Protein AF-A0A937Q9S9-F1 (afdb_monomer)

Foldseek 3Di:
DDDVVLVVVLVCCPCHRNVQQAFHSLLVSLLVVLCVVFCDPDPVDHGDPVSVVLNVVLLVVLQVVCVVQPGRGNCSQQVANSVDPVRVCCQVPPPPGCPVVSVVSSVVSVVVSVVSVVVVVVVVD

Mean predicted aligned error: 2.86 Å

Secondary structure (DSSP, 8-state):
---HHHHHHHGGGTTTTTSSS-B-HHHHHHHHHHHHHHS-SSTT----THHHHHHHHHHHHHHHHHGGGTSSBHHHHH---TT-HHHHHHHHH-TTSTHHHHHHHHHHHHHHHHHHHHHHHHHT-

Structure (mmCIF, N/CA/C/O backbone):
data_AF-A0A937Q9S9-F1
#
_entry.id   AF-A0A937Q9S9-F1
#
loop_
_atom_site.group_PDB
_atom_site.id
_atom_site.type_symbol
_atom_site.label_atom_id
_atom_site.label_alt_id
_atom_site.label_comp_id
_atom_site.label_asym_id
_atom_site.label_entity_id
_atom_site.label_seq_id
_atom_site.pdbx_PDB_ins_code
_atom_site.Cartn_x
_atom_site.Cartn_y
_atom_site.Cartn_z
_atom_site.occupancy
_atom_site.B_iso_or_equiv
_atom_site.auth_seq_id
_atom_site.auth_comp_id
_atom_site.auth_asym_id
_atom_site.auth_atom_id
_atom_site.pdbx_PDB_model_num
ATOM 1 N N . MET A 1 1 ? 6.746 -20.460 -5.211 1.00 56.06 1 MET A N 1
ATOM 2 C CA . MET A 1 1 ? 7.084 -20.637 -3.782 1.00 56.06 1 MET A CA 1
ATOM 3 C C . MET A 1 1 ? 7.021 -19.271 -3.127 1.00 56.06 1 MET A C 1
ATOM 5 O O . MET A 1 1 ? 7.509 -18.320 -3.723 1.00 56.06 1 MET A O 1
ATOM 9 N N . VAL A 1 2 ? 6.360 -19.157 -1.979 1.00 76.50 2 VAL A N 1
ATOM 10 C CA . VAL A 1 2 ? 6.215 -17.893 -1.244 1.00 76.50 2 VAL A CA 1
ATOM 11 C C . VAL A 1 2 ? 7.497 -17.625 -0.447 1.00 76.50 2 VAL A C 1
ATOM 13 O O . VAL A 1 2 ? 8.007 -18.541 0.190 1.00 76.50 2 VAL A O 1
ATOM 16 N N . ASN A 1 3 ? 8.028 -16.398 -0.483 1.00 88.75 3 ASN A N 1
ATOM 17 C CA . ASN A 1 3 ? 9.143 -15.990 0.378 1.00 88.75 3 ASN A CA 1
ATOM 18 C C . ASN A 1 3 ? 8.589 -15.488 1.724 1.00 88.75 3 ASN A C 1
ATOM 20 O O . ASN A 1 3 ? 8.078 -14.371 1.812 1.00 88.75 3 ASN A O 1
ATOM 24 N N . GLU A 1 4 ? 8.671 -16.322 2.762 1.00 94.50 4 GLU A N 1
ATOM 25 C CA . GLU A 1 4 ? 8.127 -16.011 4.091 1.00 94.50 4 GLU A CA 1
ATOM 26 C C . GLU A 1 4 ? 8.778 -14.791 4.750 1.00 94.50 4 GLU A C 1
ATOM 28 O O . GLU A 1 4 ? 8.099 -14.050 5.459 1.00 94.50 4 GLU A O 1
ATOM 33 N N . GLU A 1 5 ? 10.065 -14.543 4.501 1.00 94.62 5 GLU A N 1
ATOM 34 C CA . GLU A 1 5 ? 10.775 -13.399 5.083 1.00 94.62 5 GLU A CA 1
ATOM 35 C C . GLU A 1 5 ? 10.229 -12.074 4.545 1.00 94.62 5 GLU A C 1
ATOM 37 O O . GLU A 1 5 ? 10.055 -11.117 5.299 1.00 94.62 5 GLU A O 1
ATOM 42 N N . VAL A 1 6 ? 9.843 -12.041 3.265 1.00 92.00 6 VAL A N 1
ATOM 43 C CA . VAL A 1 6 ? 9.161 -10.878 2.680 1.00 92.00 6 VAL A CA 1
ATOM 44 C C . VAL A 1 6 ? 7.785 -10.682 3.317 1.00 92.00 6 VAL A C 1
ATOM 46 O O . VAL A 1 6 ? 7.445 -9.560 3.684 1.00 92.00 6 VAL A O 1
ATOM 49 N N . ILE A 1 7 ? 7.007 -11.753 3.519 1.00 92.88 7 ILE A N 1
ATOM 50 C CA . ILE A 1 7 ? 5.692 -11.651 4.176 1.00 92.88 7 ILE A CA 1
ATOM 51 C C . ILE A 1 7 ? 5.829 -11.090 5.593 1.00 92.88 7 ILE A C 1
ATOM 53 O O . ILE A 1 7 ? 5.116 -10.151 5.952 1.00 92.88 7 ILE A O 1
ATOM 57 N N . LYS A 1 8 ? 6.763 -11.628 6.387 1.00 95.25 8 LYS A N 1
ATOM 58 C CA . LYS A 1 8 ? 7.033 -11.149 7.750 1.00 95.25 8 LYS A CA 1
ATOM 59 C C . LYS A 1 8 ? 7.424 -9.671 7.747 1.00 95.25 8 LYS A C 1
ATOM 61 O O . LYS A 1 8 ? 6.888 -8.905 8.546 1.00 95.25 8 LYS A O 1
ATOM 66 N N . ALA A 1 9 ? 8.294 -9.256 6.823 1.00 95.44 9 ALA A N 1
ATOM 67 C CA . ALA A 1 9 ? 8.745 -7.870 6.712 1.00 95.44 9 ALA A CA 1
ATOM 68 C C . ALA A 1 9 ? 7.607 -6.879 6.401 1.00 95.44 9 ALA A C 1
ATOM 70 O O . ALA A 1 9 ? 7.657 -5.737 6.853 1.00 95.44 9 ALA A O 1
ATOM 71 N N . MET A 1 10 ? 6.573 -7.297 5.663 1.00 95.62 10 MET A N 1
ATOM 72 C CA . MET A 1 10 ? 5.436 -6.431 5.317 1.00 95.62 10 MET A CA 1
ATOM 73 C C . MET A 1 10 ? 4.384 -6.312 6.433 1.00 95.62 10 MET A C 1
ATOM 75 O O . MET A 1 10 ? 3.536 -5.421 6.377 1.00 95.62 10 MET A O 1
ATOM 79 N N . GLY A 1 11 ? 4.411 -7.187 7.446 1.00 95.12 11 GLY A N 1
ATOM 80 C CA . GLY A 1 11 ? 3.309 -7.344 8.404 1.00 95.12 11 GLY A CA 1
ATOM 81 C C . GLY A 1 11 ? 2.928 -6.069 9.166 1.00 95.12 11 GLY A C 1
ATOM 82 O O . GLY A 1 11 ? 1.746 -5.797 9.370 1.00 95.12 11 GLY A O 1
ATOM 83 N N . ALA A 1 12 ? 3.909 -5.241 9.538 1.00 96.19 12 ALA A N 1
ATOM 84 C CA . ALA A 1 12 ? 3.658 -4.015 10.298 1.00 96.19 12 ALA A CA 1
ATOM 85 C C . ALA A 1 12 ? 3.001 -2.893 9.471 1.00 96.19 12 ALA A C 1
ATOM 87 O O . ALA A 1 12 ? 2.495 -1.934 10.046 1.00 96.19 12 ALA A O 1
ATOM 88 N N . PHE A 1 13 ? 2.941 -3.008 8.140 1.00 97.31 13 PHE A N 1
ATOM 89 C CA . PHE A 1 13 ? 2.303 -1.996 7.289 1.00 97.31 13 PHE A CA 1
ATOM 90 C C . PHE A 1 13 ? 0.764 -2.022 7.350 1.00 97.31 13 PHE A C 1
ATOM 92 O O . PHE A 1 13 ? 0.094 -1.123 6.833 1.00 97.31 13 PHE A O 1
ATOM 99 N N . GLY A 1 14 ? 0.179 -3.005 8.042 1.00 94.94 14 GLY A N 1
ATOM 100 C CA . GLY A 1 14 ? -1.232 -2.986 8.429 1.00 94.94 14 GLY A CA 1
ATOM 101 C C . GLY A 1 14 ? -1.601 -1.733 9.241 1.00 94.94 14 GLY A C 1
ATOM 102 O O . GLY A 1 14 ? -0.818 -1.220 10.045 1.00 94.94 14 GLY A O 1
ATOM 103 N N . GLY A 1 15 ? -2.792 -1.178 8.993 1.00 97.12 15 GLY A N 1
ATOM 104 C CA . GLY A 1 15 ? -3.225 0.078 9.625 1.00 97.12 15 GLY A CA 1
ATOM 105 C C . GLY A 1 15 ? -2.387 1.306 9.219 1.00 97.12 15 GLY A C 1
ATOM 106 O O . GLY A 1 15 ? -2.420 2.343 9.890 1.00 97.12 15 GLY A O 1
ATOM 107 N N . GLY A 1 16 ? -1.589 1.198 8.151 1.00 97.50 16 GLY A N 1
ATOM 108 C CA . GLY A 1 16 ? -0.775 2.271 7.587 1.00 97.50 16 GLY A CA 1
ATOM 109 C C . GLY A 1 16 ? 0.719 1.946 7.612 1.00 97.50 16 GLY A C 1
ATOM 110 O O . GLY A 1 16 ? 1.292 1.600 6.595 1.00 97.50 16 GLY A O 1
ATOM 111 N N . ILE A 1 17 ? 1.377 2.056 8.767 1.00 91.00 17 ILE A N 1
ATOM 112 C CA . ILE A 1 17 ? 2.805 1.673 8.925 1.00 91.00 17 ILE A CA 1
ATOM 113 C C . ILE A 1 17 ? 3.108 0.964 10.254 1.00 91.00 17 ILE A C 1
ATOM 115 O O . ILE A 1 17 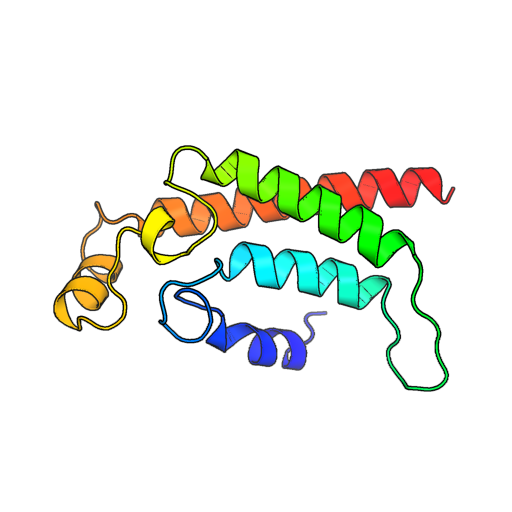? 4.180 0.409 10.434 1.00 91.00 17 ILE A O 1
ATOM 119 N N . ALA A 1 18 ? 2.176 1.000 11.189 1.00 96.44 18 ALA A N 1
ATOM 120 C CA . ALA A 1 18 ? 2.191 0.295 12.469 1.00 96.44 18 ALA A CA 1
ATOM 121 C C . ALA A 1 18 ? 0.973 0.843 13.214 1.00 96.44 18 ALA A C 1
ATOM 123 O O . ALA A 1 18 ? 1.114 1.515 14.236 1.00 96.44 18 ALA A O 1
ATOM 124 N N . SER A 1 19 ? -0.212 0.735 12.597 1.00 97.06 19 SER A N 1
ATOM 125 C CA . SER A 1 19 ? -1.445 1.308 13.163 1.00 97.06 19 SER A CA 1
ATOM 126 C C . SER A 1 19 ? -1.373 2.825 13.420 1.00 97.06 19 SER A C 1
ATOM 128 O O . SER A 1 19 ? -1.935 3.351 14.375 1.00 97.06 19 SER A O 1
ATOM 130 N N . THR A 1 20 ? -0.658 3.570 12.571 1.00 97.88 20 THR A N 1
ATOM 131 C CA . THR A 1 20 ? -0.558 5.040 12.679 1.00 97.88 20 THR A CA 1
ATOM 132 C C . THR A 1 20 ? -1.561 5.777 11.794 1.00 97.88 20 THR A C 1
ATOM 134 O O . THR A 1 20 ? -1.636 7.006 11.846 1.00 97.88 20 THR A O 1
ATOM 137 N N . GLY A 1 21 ? -2.291 5.056 10.938 1.00 98.25 21 GLY A N 1
ATOM 138 C CA . GLY A 1 21 ? -3.248 5.642 10.007 1.00 98.25 21 GLY A CA 1
ATOM 139 C C . GLY A 1 21 ? -2.619 6.450 8.872 1.00 98.25 21 GLY A C 1
ATOM 140 O O . GLY A 1 21 ? -3.314 7.245 8.246 1.00 98.25 21 GLY A O 1
ATOM 141 N N . ARG A 1 22 ? -1.310 6.315 8.634 1.00 98.25 22 ARG A N 1
ATOM 142 C CA . ARG A 1 22 ? -0.583 6.938 7.509 1.00 98.25 22 ARG A CA 1
ATOM 143 C C . ARG A 1 22 ? -0.784 6.129 6.218 1.00 98.25 22 ARG A C 1
ATOM 145 O O . ARG A 1 22 ? -1.755 5.386 6.132 1.00 98.25 22 ARG A O 1
ATOM 152 N N . VAL A 1 23 ? 0.095 6.300 5.230 1.00 98.31 23 VAL A N 1
ATOM 153 C CA . VAL A 1 23 ? 0.073 5.646 3.906 1.00 98.31 23 VAL A CA 1
ATOM 154 C C . VAL A 1 23 ? -0.405 4.196 3.981 1.00 98.31 23 VAL A C 1
ATOM 156 O O . VAL A 1 23 ? 0.087 3.443 4.806 1.00 98.31 23 VAL A O 1
ATOM 159 N N . CYS A 1 24 ? -1.369 3.816 3.142 1.00 98.62 24 CYS A N 1
ATOM 160 C CA . CYS A 1 24 ? -1.956 2.478 3.142 1.00 98.62 24 CYS A CA 1
ATOM 161 C C . CYS A 1 24 ? -0.925 1.373 2.854 1.00 98.62 24 CYS A C 1
ATOM 163 O O . CYS A 1 24 ? -0.144 1.473 1.907 1.00 98.62 24 CYS A O 1
ATOM 165 N N . GLY A 1 25 ? -0.984 0.280 3.624 1.00 98.31 25 GLY A N 1
ATOM 166 C CA . GLY A 1 25 ? -0.092 -0.869 3.460 1.00 98.31 25 GLY A CA 1
ATOM 167 C C . GLY A 1 25 ? -0.186 -1.537 2.085 1.00 98.31 25 GLY A C 1
ATOM 168 O O . GLY A 1 25 ? 0.815 -2.055 1.602 1.00 98.31 25 GLY A O 1
ATOM 169 N N . ALA A 1 26 ? -1.341 -1.455 1.410 1.00 98.25 26 ALA A N 1
ATOM 170 C CA . ALA A 1 26 ? -1.490 -1.934 0.035 1.00 98.25 26 ALA A CA 1
ATOM 171 C C . ALA A 1 26 ? -0.544 -1.192 -0.923 1.00 98.25 26 ALA A C 1
ATOM 173 O O . ALA A 1 26 ? 0.199 -1.836 -1.661 1.00 98.25 26 ALA A O 1
ATOM 174 N N . LEU A 1 27 ? -0.500 0.147 -0.848 1.00 98.62 27 LEU A N 1
ATOM 175 C CA . LEU A 1 27 ? 0.406 0.973 -1.650 1.00 98.62 27 LEU A CA 1
ATOM 176 C C . LEU A 1 27 ? 1.872 0.643 -1.352 1.00 98.62 27 LEU A C 1
ATOM 178 O O . LEU A 1 27 ? 2.654 0.427 -2.277 1.00 98.62 27 LEU A O 1
ATOM 182 N N . VAL A 1 28 ? 2.232 0.560 -0.067 1.00 98.06 28 VAL A N 1
ATOM 183 C CA . VAL A 1 28 ? 3.600 0.223 0.358 1.00 98.06 28 VAL A CA 1
ATOM 184 C C . VAL A 1 28 ? 4.013 -1.148 -0.182 1.00 98.06 28 VAL A C 1
ATOM 186 O O . VAL A 1 28 ? 5.085 -1.266 -0.767 1.00 98.06 28 VAL A O 1
ATOM 189 N N . GLY A 1 29 ? 3.152 -2.161 -0.054 1.00 97.06 29 GLY A N 1
ATOM 190 C CA . GLY A 1 29 ? 3.413 -3.516 -0.541 1.00 97.06 29 GLY A CA 1
ATOM 191 C C . GLY A 1 29 ? 3.546 -3.598 -2.063 1.00 97.06 29 GLY A C 1
ATOM 192 O O . GLY A 1 29 ? 4.472 -4.232 -2.563 1.00 97.06 29 GLY A O 1
ATOM 193 N N . GLY A 1 30 ? 2.677 -2.918 -2.816 1.00 97.12 30 GLY A N 1
ATOM 194 C CA . GLY A 1 30 ? 2.764 -2.905 -4.280 1.00 97.12 30 GLY A CA 1
ATOM 195 C C . GLY A 1 30 ? 4.037 -2.226 -4.789 1.00 97.12 30 GLY A C 1
ATOM 196 O O . GLY A 1 30 ? 4.707 -2.752 -5.677 1.00 97.12 30 GLY A O 1
ATOM 197 N N . VAL A 1 31 ? 4.427 -1.095 -4.189 1.00 98.00 31 VAL A N 1
ATOM 198 C CA . VAL A 1 31 ? 5.701 -0.433 -4.516 1.00 98.00 31 VAL A CA 1
ATOM 199 C C . VAL A 1 31 ? 6.890 -1.296 -4.086 1.00 98.00 31 VAL A C 1
ATOM 201 O O . VAL A 1 31 ? 7.855 -1.406 -4.838 1.00 98.00 31 VAL A O 1
ATOM 204 N N . ALA A 1 32 ? 6.817 -1.964 -2.931 1.00 96.88 32 ALA A N 1
ATOM 205 C CA . ALA A 1 32 ? 7.853 -2.893 -2.485 1.00 96.88 32 ALA A CA 1
ATOM 206 C C . ALA A 1 32 ? 8.044 -4.062 -3.465 1.00 96.88 32 ALA A C 1
ATOM 208 O O . ALA A 1 32 ? 9.186 -4.443 -3.719 1.00 96.88 32 ALA A O 1
ATOM 209 N N . LEU A 1 33 ? 6.970 -4.584 -4.074 1.00 96.25 33 LEU A N 1
ATOM 210 C CA . LEU A 1 33 ? 7.085 -5.618 -5.105 1.00 96.25 33 LEU A CA 1
ATOM 211 C C . LEU A 1 33 ? 7.837 -5.098 -6.336 1.00 96.25 33 LEU A C 1
ATOM 213 O O . LEU A 1 33 ? 8.766 -5.758 -6.795 1.00 96.25 33 LEU A O 1
ATOM 217 N N . VAL A 1 34 ? 7.502 -3.903 -6.834 1.00 97.12 34 VAL A N 1
ATOM 218 C CA . VAL A 1 34 ? 8.241 -3.277 -7.947 1.00 97.12 34 VAL A CA 1
ATOM 219 C C . VAL A 1 34 ? 9.721 -3.115 -7.586 1.00 97.12 34 VAL A C 1
ATOM 221 O O . VAL A 1 34 ? 10.594 -3.501 -8.363 1.00 97.12 34 VAL A O 1
ATOM 224 N N . SER A 1 35 ? 10.021 -2.610 -6.389 1.00 96.62 35 SER A N 1
ATOM 225 C CA . SER A 1 35 ? 11.399 -2.471 -5.906 1.00 96.62 35 SER A CA 1
ATOM 226 C C . SER A 1 35 ? 12.117 -3.815 -5.780 1.00 96.62 35 SER A C 1
ATOM 228 O O . SER A 1 35 ? 13.303 -3.886 -6.079 1.00 96.62 35 SER A O 1
ATOM 230 N N . SER A 1 36 ? 11.422 -4.891 -5.403 1.00 95.12 36 SER A N 1
ATOM 231 C CA . SER A 1 36 ? 12.023 -6.229 -5.297 1.00 95.12 36 SER A CA 1
ATOM 232 C C . SER A 1 36 ? 12.466 -6.813 -6.642 1.00 95.12 36 SER A C 1
ATOM 234 O O . SER A 1 36 ? 13.325 -7.688 -6.665 1.00 95.12 36 SER A O 1
ATOM 236 N N . ILE A 1 37 ? 11.895 -6.323 -7.749 1.00 95.06 37 ILE A N 1
ATOM 237 C CA . ILE A 1 37 ? 12.229 -6.758 -9.110 1.00 95.06 37 ILE A CA 1
ATOM 238 C C . ILE A 1 37 ? 13.352 -5.894 -9.698 1.00 95.06 37 ILE A C 1
ATOM 240 O O . ILE A 1 37 ? 14.239 -6.418 -10.363 1.00 95.06 37 ILE A O 1
ATOM 244 N N . TYR A 1 38 ? 13.308 -4.576 -9.471 1.00 96.81 38 TYR A N 1
ATOM 245 C CA . TYR A 1 38 ? 14.130 -3.612 -10.215 1.00 96.81 38 TYR A CA 1
ATOM 246 C C . TYR A 1 38 ? 15.183 -2.867 -9.380 1.00 96.81 38 TYR A C 1
ATOM 248 O O . TYR A 1 38 ? 16.043 -2.203 -9.955 1.00 96.81 38 TYR A O 1
ATOM 256 N N . SER A 1 39 ? 15.133 -2.913 -8.047 1.00 97.06 39 SER A N 1
ATOM 257 C CA . SER A 1 39 ? 16.132 -2.237 -7.209 1.00 97.06 39 SER A CA 1
ATOM 258 C C . SER A 1 39 ? 17.424 -3.049 -7.080 1.00 97.06 39 SER A C 1
ATOM 260 O O . SER A 1 39 ? 17.499 -4.210 -7.474 1.00 97.06 39 SER A O 1
ATOM 262 N N . ARG A 1 40 ? 18.451 -2.432 -6.491 1.00 96.50 40 ARG A N 1
ATOM 263 C CA . ARG A 1 40 ? 19.687 -3.126 -6.112 1.00 96.50 40 ARG A CA 1
ATOM 264 C C . ARG A 1 40 ? 19.458 -3.996 -4.872 1.00 96.50 40 ARG A C 1
ATOM 266 O O . ARG A 1 40 ? 18.890 -3.531 -3.885 1.00 96.50 40 ARG A O 1
ATOM 273 N N . GLY A 1 41 ? 19.961 -5.225 -4.885 1.00 94.56 41 GLY A N 1
ATOM 274 C CA . GLY A 1 41 ? 19.962 -6.128 -3.732 1.00 94.56 41 GLY A CA 1
ATOM 275 C C . GLY A 1 41 ? 21.180 -5.951 -2.821 1.00 94.56 41 GLY A C 1
ATOM 276 O O . GLY A 1 41 ? 21.172 -6.398 -1.676 1.00 94.56 41 GLY A O 1
ATOM 277 N N . ASN A 1 42 ? 22.237 -5.294 -3.303 1.00 96.19 42 ASN A N 1
ATOM 278 C CA . ASN A 1 42 ? 23.446 -5.006 -2.531 1.00 96.19 42 ASN A CA 1
ATOM 279 C C . ASN A 1 42 ? 24.162 -3.735 -3.024 1.00 96.19 42 ASN A C 1
ATOM 281 O O . ASN A 1 42 ? 23.754 -3.096 -3.991 1.00 96.19 42 ASN A O 1
ATOM 285 N N . LEU A 1 43 ? 25.243 -3.350 -2.338 1.00 96.38 43 LEU A N 1
ATOM 286 C CA . LEU A 1 43 ? 25.972 -2.105 -2.610 1.00 96.38 43 LEU A CA 1
ATOM 287 C C . LEU A 1 43 ? 26.733 -2.092 -3.946 1.00 96.38 43 LEU A C 1
ATOM 289 O O . LEU A 1 43 ? 27.065 -1.007 -4.418 1.00 96.38 43 LEU A O 1
ATOM 293 N N . ASN A 1 44 ? 26.998 -3.256 -4.545 1.00 97.31 44 ASN A N 1
ATOM 294 C CA . ASN A 1 44 ? 27.722 -3.376 -5.814 1.00 97.31 44 ASN A CA 1
ATOM 295 C C . ASN A 1 44 ? 26.787 -3.388 -7.032 1.00 97.31 44 ASN A C 1
ATOM 297 O O . ASN A 1 44 ? 27.249 -3.282 -8.166 1.00 97.31 44 ASN A O 1
ATOM 301 N N . GLU A 1 45 ? 25.482 -3.521 -6.808 1.00 96.75 45 GLU A N 1
ATOM 302 C CA . GLU A 1 45 ? 24.469 -3.498 -7.855 1.00 96.75 45 GLU A CA 1
ATOM 303 C C . GLU A 1 45 ? 23.940 -2.083 -8.089 1.00 96.75 45 GLU A C 1
ATOM 305 O O . GLU A 1 45 ? 23.870 -1.241 -7.186 1.00 96.75 45 GLU A O 1
ATOM 310 N N . LYS A 1 46 ? 23.515 -1.837 -9.328 1.00 96.44 46 LYS A N 1
ATOM 311 C CA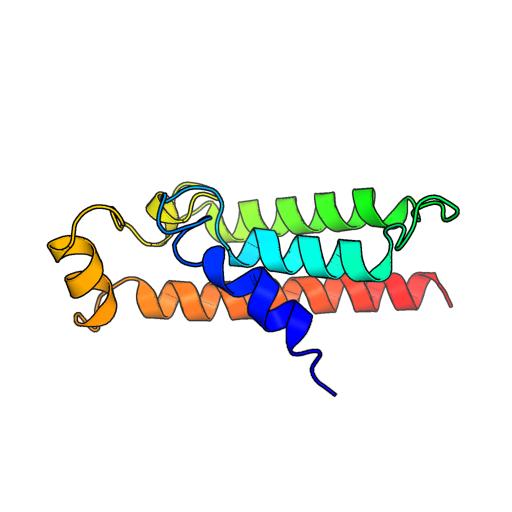 . LYS A 1 46 ? 22.784 -0.636 -9.712 1.00 96.44 46 LYS A CA 1
ATOM 312 C C . LYS A 1 46 ? 21.335 -1.015 -9.981 1.00 96.44 46 LYS A C 1
ATOM 314 O O . LYS A 1 46 ? 21.076 -1.993 -10.672 1.00 96.44 46 LYS A O 1
ATOM 319 N N . GLU A 1 47 ? 20.418 -0.223 -9.447 1.00 96.12 47 GLU A N 1
ATOM 320 C CA . GLU A 1 47 ? 18.992 -0.357 -9.736 1.00 96.12 47 GLU A CA 1
ATOM 321 C C . GLU A 1 47 ? 18.674 -0.061 -11.209 1.00 96.12 47 GLU A C 1
ATOM 323 O O . GLU A 1 47 ? 19.322 0.770 -11.857 1.00 96.12 47 GLU A O 1
ATOM 328 N N . ASP A 1 48 ? 17.639 -0.719 -11.718 1.00 97.19 48 ASP A N 1
ATOM 329 C CA . ASP A 1 48 ? 17.035 -0.420 -13.006 1.00 97.19 48 ASP A CA 1
ATOM 330 C C . ASP A 1 48 ? 16.121 0.823 -12.873 1.00 97.19 48 ASP A C 1
ATOM 332 O O . ASP A 1 48 ? 15.214 0.840 -12.030 1.00 97.19 48 ASP A O 1
ATOM 336 N N . PRO A 1 49 ? 16.291 1.869 -13.711 1.00 96.25 49 PRO A N 1
ATOM 337 C CA . PRO A 1 49 ? 15.415 3.045 -13.729 1.00 96.25 49 PRO A CA 1
ATOM 338 C C . PRO A 1 49 ? 13.915 2.743 -13.887 1.00 96.25 49 PRO A C 1
ATOM 340 O O . PRO A 1 49 ? 13.081 3.578 -13.513 1.00 96.25 49 PRO A O 1
ATOM 343 N N . LYS A 1 50 ? 13.543 1.564 -14.408 1.00 96.06 50 LYS A N 1
ATOM 344 C CA . LYS A 1 50 ? 12.158 1.070 -14.432 1.00 96.06 50 LYS A CA 1
ATOM 345 C C . LYS A 1 50 ? 11.515 1.094 -13.049 1.00 96.06 50 LYS A C 1
ATOM 347 O O . LYS A 1 50 ? 10.331 1.419 -12.968 1.00 96.06 50 LYS A O 1
ATOM 352 N N . MET A 1 51 ? 12.281 0.859 -11.979 1.00 96.88 51 MET A N 1
ATOM 353 C CA . MET A 1 51 ? 11.803 0.939 -10.595 1.00 96.88 51 MET A CA 1
ATOM 354 C C . MET A 1 51 ? 11.049 2.250 -10.335 1.00 96.88 51 MET A C 1
ATOM 356 O O . MET A 1 51 ? 9.904 2.239 -9.883 1.00 96.88 51 MET A O 1
ATOM 360 N N . TRP A 1 52 ? 11.663 3.385 -10.683 1.00 97.12 52 TRP A N 1
ATOM 361 C CA . TRP A 1 52 ? 11.093 4.712 -10.452 1.00 97.12 52 TRP A CA 1
ATOM 362 C C . TRP A 1 52 ? 9.861 4.969 -11.315 1.00 97.12 52 TRP A C 1
ATOM 364 O O . TRP A 1 52 ? 8.840 5.444 -10.816 1.00 97.12 52 TRP A O 1
ATOM 374 N N . ARG A 1 53 ? 9.923 4.626 -12.608 1.00 97.56 53 ARG A N 1
ATOM 375 C CA . ARG A 1 53 ? 8.803 4.838 -13.537 1.00 97.56 53 ARG A CA 1
ATOM 376 C C . ARG A 1 53 ? 7.584 3.999 -13.152 1.00 97.56 53 ARG A C 1
ATOM 378 O O . ARG A 1 53 ? 6.467 4.517 -13.131 1.00 97.56 53 ARG A O 1
ATOM 385 N N . LEU A 1 54 ? 7.786 2.712 -12.876 1.00 97.94 54 LEU A N 1
ATOM 386 C CA . LEU A 1 54 ? 6.710 1.786 -12.529 1.00 97.94 54 LEU A CA 1
ATOM 387 C C . LEU A 1 54 ? 6.157 2.086 -11.136 1.00 97.94 54 LEU A C 1
ATOM 389 O O . LEU A 1 54 ? 4.940 2.151 -10.985 1.00 97.94 54 LEU A O 1
ATOM 393 N N . GLY A 1 55 ? 7.021 2.373 -10.157 1.00 98.00 55 GLY A N 1
ATOM 394 C CA . GLY A 1 55 ? 6.607 2.788 -8.816 1.00 98.00 55 GLY A CA 1
ATOM 395 C C . GLY A 1 55 ? 5.779 4.077 -8.832 1.00 98.00 55 GLY A C 1
ATOM 396 O O . GLY A 1 55 ? 4.730 4.149 -8.187 1.00 98.00 55 GLY A O 1
ATOM 397 N N . TYR A 1 56 ? 6.178 5.072 -9.635 1.00 98.19 56 TYR A N 1
ATOM 398 C CA . TYR A 1 56 ? 5.399 6.299 -9.824 1.00 98.19 56 TYR A CA 1
ATOM 399 C C . TYR A 1 56 ? 4.030 6.014 -10.449 1.00 98.19 56 TYR A C 1
ATOM 401 O O . TYR A 1 56 ? 3.004 6.450 -9.924 1.00 98.19 56 TYR A O 1
ATOM 409 N N . LYS A 1 57 ? 3.997 5.250 -11.549 1.00 98.19 57 LYS A N 1
ATOM 410 C CA . LYS A 1 57 ? 2.748 4.894 -12.236 1.00 98.19 57 LYS A CA 1
ATOM 411 C C . LYS A 1 57 ? 1.792 4.158 -11.299 1.00 98.19 57 LYS A C 1
ATOM 413 O O . LYS A 1 57 ? 0.611 4.490 -11.249 1.00 98.19 57 LYS A O 1
ATOM 418 N N . LEU A 1 58 ? 2.310 3.198 -10.540 1.00 98.19 58 LEU A N 1
ATOM 419 C CA . LEU A 1 58 ? 1.535 2.426 -9.581 1.00 98.19 58 LEU A CA 1
ATOM 420 C C . LEU A 1 58 ? 0.972 3.323 -8.466 1.00 98.19 58 LEU A C 1
ATOM 422 O O . LEU A 1 58 ? -0.209 3.229 -8.142 1.00 98.19 58 LEU A O 1
ATOM 426 N N . THR A 1 59 ? 1.771 4.263 -7.955 1.00 98.50 59 THR A N 1
ATOM 427 C CA . THR A 1 59 ? 1.305 5.260 -6.977 1.00 98.50 59 THR A CA 1
ATOM 428 C C . THR A 1 59 ? 0.149 6.101 -7.529 1.00 98.50 59 THR A C 1
ATOM 430 O O . THR A 1 59 ? -0.840 6.301 -6.831 1.00 98.50 59 THR A O 1
ATOM 433 N N . LYS A 1 60 ? 0.209 6.535 -8.797 1.00 98.62 60 LYS A N 1
ATOM 434 C CA . LYS A 1 60 ? -0.885 7.293 -9.441 1.00 98.62 60 LYS A CA 1
ATOM 435 C C 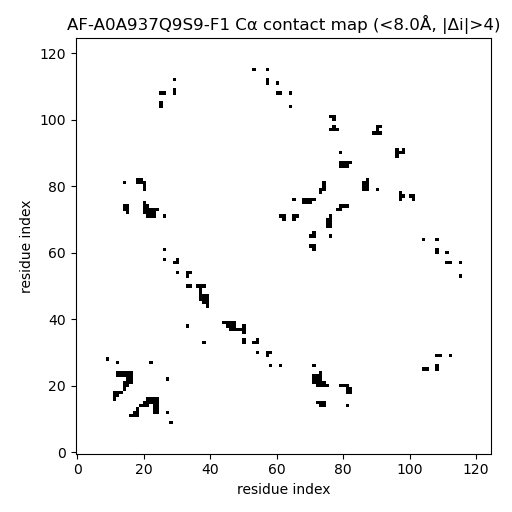. LYS A 1 60 ? -2.164 6.489 -9.640 1.00 98.62 60 LYS A C 1
ATOM 437 O O . LYS A 1 60 ? -3.259 7.034 -9.505 1.00 98.62 60 LYS A O 1
ATOM 442 N N . ILE A 1 61 ? -2.042 5.195 -9.919 1.00 98.44 61 ILE A N 1
ATOM 443 C CA . ILE A 1 61 ? -3.208 4.311 -9.948 1.00 98.44 61 ILE A CA 1
ATOM 444 C C . ILE A 1 61 ? -3.817 4.204 -8.552 1.00 98.44 61 ILE A C 1
ATOM 446 O O . ILE A 1 61 ? -5.027 4.352 -8.419 1.00 98.44 61 ILE A O 1
ATOM 450 N N . PHE A 1 62 ? -3.000 4.017 -7.513 1.00 98.69 62 PHE A N 1
ATOM 451 C CA . PHE A 1 62 ? -3.506 3.946 -6.144 1.00 98.69 62 PHE A CA 1
ATOM 452 C C . PHE A 1 62 ? -4.219 5.236 -5.727 1.00 98.69 62 PHE A C 1
ATOM 454 O O . PHE A 1 62 ? -5.333 5.170 -5.223 1.00 98.69 62 PHE A O 1
ATOM 461 N N . GLU A 1 63 ? -3.628 6.404 -6.007 1.00 98.69 63 GLU A N 1
ATOM 462 C CA . GLU A 1 63 ? -4.270 7.708 -5.782 1.00 98.69 63 GLU A CA 1
ATOM 463 C C . GLU A 1 63 ? -5.642 7.796 -6.467 1.00 98.69 63 GLU A C 1
ATOM 465 O O . GLU A 1 63 ? -6.579 8.336 -5.888 1.00 98.69 63 GLU A O 1
ATOM 470 N N . THR A 1 64 ? -5.776 7.244 -7.677 1.00 98.56 64 THR A N 1
ATOM 471 C CA . THR A 1 64 ? -7.047 7.220 -8.418 1.00 98.56 64 THR A CA 1
ATOM 472 C C . THR A 1 64 ? -8.061 6.287 -7.756 1.00 98.56 64 THR A C 1
ATOM 474 O O . THR A 1 64 ? -9.206 6.680 -7.541 1.00 98.56 64 THR A O 1
ATOM 477 N N . LEU A 1 65 ? -7.639 5.073 -7.382 1.00 98.38 65 LEU A N 1
ATOM 478 C CA . LEU A 1 65 ? -8.484 4.091 -6.692 1.00 98.38 65 LEU A CA 1
ATOM 479 C C . LEU A 1 65 ? -8.993 4.617 -5.345 1.00 98.38 65 LEU A C 1
ATOM 481 O O . LEU A 1 65 ? -10.105 4.290 -4.938 1.00 98.38 65 LEU A O 1
ATOM 485 N N . THR A 1 66 ? -8.192 5.430 -4.652 1.00 98.56 66 THR A N 1
ATOM 486 C CA . THR A 1 66 ? -8.517 5.908 -3.305 1.00 98.56 66 THR A CA 1
ATOM 487 C C . THR A 1 66 ? -8.964 7.363 -3.233 1.00 98.56 66 THR A C 1
ATOM 489 O O . THR A 1 66 ? -9.310 7.834 -2.147 1.00 98.56 66 THR A O 1
ATOM 492 N N . GLN A 1 67 ? -9.041 8.066 -4.368 1.00 98.19 67 GLN A N 1
ATOM 493 C CA . GLN A 1 67 ? -9.566 9.430 -4.441 1.00 98.19 67 GLN A CA 1
ATOM 494 C C . GLN A 1 67 ? -10.952 9.560 -3.775 1.00 98.19 67 GLN A C 1
ATOM 496 O O . GLN A 1 67 ? -11.120 10.485 -2.974 1.00 98.19 67 GLN A O 1
ATOM 501 N N . PRO A 1 68 ? -11.926 8.648 -3.998 1.00 98.19 68 PRO A N 1
ATOM 502 C CA . PRO A 1 68 ? -13.237 8.734 -3.345 1.00 98.19 68 PRO A CA 1
ATOM 503 C C . PRO A 1 68 ? -13.186 8.546 -1.821 1.00 98.19 68 PRO A C 1
ATOM 505 O O . PRO A 1 68 ? -14.143 8.879 -1.126 1.00 98.19 68 PRO A O 1
ATOM 508 N N . TYR A 1 69 ? -12.080 8.017 -1.290 1.00 97.81 69 TYR A N 1
ATOM 509 C CA . TYR A 1 69 ? -11.915 7.693 0.126 1.00 97.81 69 TYR A CA 1
ATOM 510 C C . TYR A 1 69 ? -11.035 8.691 0.883 1.00 97.81 69 TYR A C 1
ATOM 512 O O . TYR A 1 69 ? -10.658 8.428 2.020 1.00 97.81 69 TYR A O 1
ATOM 520 N N . GLY A 1 70 ? -10.734 9.844 0.282 1.00 96.44 70 GLY A N 1
ATOM 521 C CA . GLY A 1 70 ? -10.068 10.957 0.961 1.00 96.44 70 GLY A CA 1
ATOM 522 C C . GLY A 1 70 ? -8.548 10.999 0.815 1.00 96.44 70 GLY A C 1
ATOM 523 O O . GLY A 1 70 ? -7.937 11.912 1.361 1.00 96.44 70 GLY A O 1
ATOM 524 N N . GLY A 1 71 ? -7.947 10.081 0.051 1.00 97.06 71 GLY A N 1
ATOM 525 C CA . GLY A 1 71 ? -6.510 10.083 -0.216 1.00 97.06 71 GLY A CA 1
ATOM 526 C C . GLY A 1 71 ? -5.867 8.716 -0.036 1.00 97.06 71 GLY A C 1
ATOM 527 O O . GLY A 1 71 ? -6.517 7.679 -0.139 1.00 97.06 71 GLY A O 1
ATOM 528 N N . ILE A 1 72 ? -4.552 8.704 0.182 1.00 98.50 72 ILE A N 1
ATOM 529 C CA . ILE A 1 72 ? -3.756 7.469 0.271 1.00 98.50 72 ILE A CA 1
ATOM 530 C C . ILE A 1 72 ? -3.537 6.993 1.711 1.00 98.50 72 ILE A C 1
ATOM 532 O O . ILE A 1 72 ? -2.931 5.937 1.921 1.00 98.50 72 ILE A O 1
ATOM 536 N N . ASN A 1 73 ? -3.962 7.763 2.719 1.00 98.62 73 ASN A N 1
ATOM 537 C CA . ASN A 1 73 ? -3.750 7.372 4.104 1.00 98.62 73 ASN A CA 1
ATOM 538 C C . ASN A 1 73 ? -4.794 6.340 4.534 1.00 98.62 73 ASN A C 1
ATOM 540 O O . ASN A 1 73 ? -5.995 6.500 4.335 1.00 98.62 73 ASN A O 1
ATOM 544 N N . CYS A 1 74 ? -4.334 5.295 5.216 1.00 98.69 74 CYS A N 1
ATOM 545 C CA . CYS A 1 74 ? -5.159 4.208 5.718 1.00 98.69 74 CYS A CA 1
ATOM 546 C C . CYS A 1 74 ? -6.306 4.705 6.603 1.00 98.69 74 CYS A C 1
ATOM 548 O O . CYS A 1 74 ? -7.402 4.172 6.501 1.00 98.69 74 CYS A O 1
ATOM 550 N N . ARG A 1 75 ? -6.097 5.739 7.432 1.00 98.50 75 ARG A N 1
ATOM 551 C CA . ARG A 1 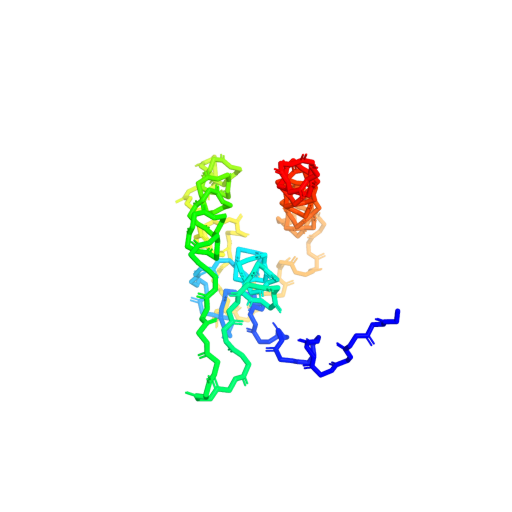75 ? -7.175 6.276 8.281 1.00 98.50 75 ARG A CA 1
ATOM 552 C C . ARG A 1 75 ? -8.316 6.911 7.485 1.00 98.50 75 ARG A C 1
ATOM 554 O O . ARG A 1 75 ? -9.451 6.851 7.929 1.00 98.50 75 ARG A O 1
ATOM 561 N N . GLU A 1 76 ? -8.015 7.523 6.339 1.00 98.44 76 GLU A N 1
ATOM 562 C CA . GLU A 1 76 ? -9.015 8.151 5.464 1.00 98.44 76 GLU A CA 1
ATOM 563 C C . GLU A 1 76 ? -9.816 7.049 4.764 1.00 98.44 76 GLU A C 1
ATOM 565 O O . GLU A 1 76 ? -11.045 7.022 4.824 1.00 98.44 76 GLU A O 1
ATOM 570 N N . ILE A 1 77 ? -9.094 6.065 4.218 1.00 98.50 77 ILE A N 1
ATOM 571 C CA . ILE A 1 77 ? -9.673 4.928 3.506 1.00 98.50 77 ILE A CA 1
ATOM 572 C C . ILE A 1 77 ? -10.536 4.072 4.434 1.00 98.50 77 ILE A C 1
ATOM 574 O O . ILE A 1 77 ? -11.699 3.827 4.127 1.00 98.50 77 ILE A O 1
ATOM 578 N N . ALA A 1 78 ? -9.986 3.635 5.568 1.00 98.19 78 ALA A N 1
ATOM 579 C CA . ALA A 1 78 ? -10.653 2.738 6.507 1.00 98.19 78 ALA A CA 1
ATOM 580 C C . ALA A 1 78 ? -11.638 3.460 7.439 1.00 98.19 78 ALA A C 1
ATOM 582 O O . ALA A 1 78 ? -12.503 2.804 8.006 1.00 98.19 78 ALA A O 1
ATOM 583 N N . GLN A 1 79 ? -11.528 4.787 7.586 1.00 97.75 79 GLN A N 1
ATOM 584 C CA . GLN A 1 79 ? -12.275 5.585 8.571 1.00 97.75 79 GLN A CA 1
ATOM 585 C C . GLN A 1 79 ? -12.073 5.113 10.019 1.00 97.75 79 GLN A C 1
ATOM 587 O O . GLN A 1 79 ? -13.004 5.094 10.818 1.00 97.75 79 GLN A O 1
ATOM 592 N N . VAL A 1 80 ? -10.833 4.758 10.366 1.00 98.25 80 VAL A N 1
ATOM 593 C CA . VAL A 1 80 ? -10.468 4.255 11.698 1.00 98.25 80 VAL A CA 1
ATOM 594 C C . VAL A 1 80 ? -9.366 5.112 12.306 1.00 98.25 80 VAL A C 1
ATOM 596 O O . VAL A 1 80 ? -8.317 5.329 11.688 1.00 98.25 80 VAL A O 1
ATOM 599 N N . ASP A 1 81 ? -9.569 5.546 13.552 1.00 97.69 81 ASP A N 1
ATOM 600 C CA . ASP A 1 81 ? -8.459 5.932 14.420 1.00 97.69 81 ASP A CA 1
ATOM 601 C C . ASP A 1 81 ? -7.868 4.680 15.070 1.00 97.69 81 ASP A C 1
ATOM 603 O O . ASP A 1 81 ? -8.353 4.179 16.082 1.00 97.69 81 ASP A O 1
ATOM 607 N N . TRP A 1 82 ? -6.782 4.187 14.484 1.00 97.31 82 TRP A N 1
ATOM 608 C CA . TRP A 1 82 ? -6.081 2.982 14.925 1.00 97.31 82 TRP A CA 1
ATOM 609 C C . TRP A 1 82 ? -5.453 3.081 16.325 1.00 97.31 82 TRP A C 1
ATOM 611 O O . TRP A 1 82 ? -4.921 2.093 16.828 1.00 97.31 82 TRP A O 1
ATOM 621 N N . LYS A 1 83 ? -5.482 4.262 16.957 1.00 96.25 83 LYS A N 1
ATOM 622 C CA . LYS A 1 83 ? -5.061 4.448 18.351 1.00 96.25 83 LYS A CA 1
ATOM 623 C C . LYS A 1 83 ? -6.204 4.273 19.349 1.00 96.25 83 LYS A C 1
ATOM 625 O O . LYS A 1 83 ? -5.927 4.095 20.534 1.00 96.25 83 LYS A O 1
ATOM 630 N N . SER A 1 84 ? -7.458 4.313 18.898 1.00 98.06 84 SER A N 1
ATOM 631 C CA . SER A 1 84 ? -8.616 3.986 19.728 1.00 98.06 84 SER A CA 1
ATOM 632 C C . SER A 1 84 ? -8.849 2.482 19.697 1.00 98.06 84 SER A C 1
ATOM 634 O O . SER A 1 84 ? -8.986 1.864 18.635 1.00 98.06 84 SER A O 1
ATOM 636 N N . LYS A 1 85 ? -8.905 1.889 20.889 1.00 97.56 85 LYS A N 1
ATOM 637 C CA . LYS A 1 85 ? -9.219 0.471 21.051 1.00 97.56 85 LYS A CA 1
ATOM 638 C C . LYS A 1 85 ? -10.638 0.184 20.564 1.00 97.56 85 LYS A C 1
ATOM 640 O O . LYS A 1 85 ? -10.844 -0.802 19.868 1.00 97.56 85 LYS A O 1
ATOM 645 N N . GLU A 1 86 ? -11.573 1.069 20.885 1.00 98.31 86 GLU A N 1
ATOM 646 C CA . GLU A 1 86 ? -12.986 0.976 20.524 1.00 98.31 86 GLU A CA 1
ATOM 647 C C . GLU A 1 86 ? -13.156 1.040 19.004 1.00 98.31 86 GLU A C 1
ATOM 649 O O . GLU A 1 86 ? -13.767 0.149 18.425 1.00 98.31 86 GLU A O 1
ATOM 654 N N . ALA A 1 87 ? -12.538 2.021 18.336 1.00 98.00 87 ALA A N 1
ATOM 655 C CA . ALA A 1 87 ? -12.603 2.141 16.878 1.00 98.00 87 ALA A CA 1
ATOM 656 C C . ALA A 1 87 ? -11.940 0.952 16.163 1.00 98.00 87 ALA A C 1
ATOM 658 O O . ALA A 1 87 ? -12.426 0.485 15.134 1.00 98.00 87 ALA A O 1
ATOM 659 N N . THR A 1 88 ? -10.831 0.445 16.711 1.00 97.88 88 THR A N 1
ATOM 660 C CA . THR A 1 88 ? -10.153 -0.735 16.161 1.00 97.88 88 THR A CA 1
ATOM 661 C C . THR A 1 88 ? -11.020 -1.984 16.308 1.00 97.88 88 THR A C 1
ATOM 663 O O . THR A 1 88 ? -11.122 -2.762 15.366 1.00 97.88 88 THR A O 1
ATOM 666 N N . GLN A 1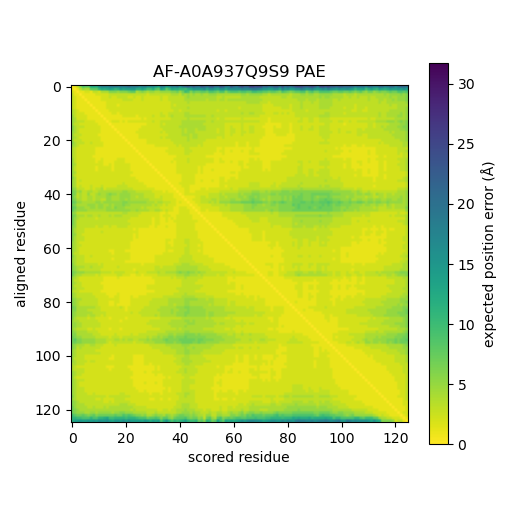 89 ? -11.654 -2.176 17.466 1.00 98.00 89 GLN A N 1
ATOM 667 C CA . GLN A 1 89 ? -12.555 -3.298 17.711 1.00 98.00 89 GLN A CA 1
ATOM 668 C C . GLN A 1 89 ? -13.776 -3.236 16.782 1.00 98.00 89 GLN A C 1
ATOM 670 O O . GLN A 1 89 ? -14.056 -4.210 16.087 1.00 98.00 89 GLN A O 1
ATOM 675 N N . GLU A 1 90 ? -14.413 -2.068 16.685 1.00 98.06 90 GLU A N 1
ATOM 676 C CA . GLU A 1 90 ? -15.538 -1.810 15.782 1.00 98.06 90 GLU A CA 1
ATOM 677 C C . GLU A 1 90 ? -15.191 -2.171 14.331 1.00 98.06 90 GLU A C 1
ATOM 679 O O . GLU A 1 90 ? -15.955 -2.856 13.659 1.00 98.06 90 GLU A O 1
ATOM 684 N N . PHE A 1 91 ? -14.000 -1.796 13.850 1.00 98.00 91 PHE A N 1
ATOM 685 C CA . PHE A 1 91 ? -13.565 -2.132 12.493 1.00 98.00 91 PHE A CA 1
ATOM 686 C C . PHE A 1 91 ? -13.517 -3.645 12.220 1.00 98.00 91 PHE A C 1
ATOM 688 O O . PHE A 1 91 ? -13.813 -4.078 11.104 1.00 98.00 91 PHE A O 1
ATOM 695 N N . TYR A 1 92 ? -13.126 -4.458 13.204 1.00 97.06 92 TYR A N 1
ATOM 696 C CA . TYR A 1 92 ? -13.020 -5.908 13.025 1.00 97.06 92 TYR A CA 1
ATOM 697 C C . TYR A 1 92 ? -14.329 -6.654 13.288 1.00 97.06 9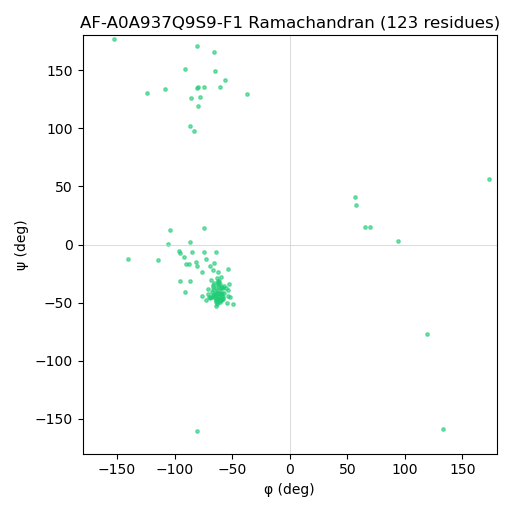2 TYR A C 1
ATOM 699 O O . TYR A 1 92 ? -14.545 -7.700 12.673 1.00 97.06 92 TYR A O 1
ATOM 707 N N . GLU A 1 93 ? -15.168 -6.146 14.189 1.00 97.50 93 GLU A N 1
ATOM 708 C CA . GLU A 1 93 ? -16.379 -6.829 14.654 1.00 97.50 93 GLU A CA 1
ATOM 709 C C . GLU A 1 93 ? -17.640 -6.405 13.896 1.00 97.50 93 GLU A C 1
ATOM 711 O O . GLU A 1 93 ? -18.526 -7.238 13.704 1.00 97.50 93 GLU A O 1
ATOM 716 N N . ASN A 1 94 ? -17.723 -5.155 13.429 1.00 96.81 94 ASN A N 1
ATOM 717 C CA . ASN A 1 94 ? -18.879 -4.660 12.689 1.00 96.81 94 ASN A CA 1
ATOM 718 C C . ASN A 1 94 ? -18.823 -5.110 11.211 1.00 96.81 94 ASN A C 1
ATOM 720 O O . ASN A 1 94 ? -17.901 -4.714 10.491 1.00 96.81 94 ASN A O 1
ATOM 724 N N . PRO A 1 95 ? -19.811 -5.883 10.715 1.00 95.25 95 PRO A N 1
ATOM 725 C CA . PRO A 1 95 ? -19.886 -6.277 9.306 1.00 95.25 95 PRO A CA 1
ATOM 726 C C . PRO A 1 95 ? -20.043 -5.102 8.331 1.00 95.25 95 PRO A C 1
ATOM 728 O O . PRO A 1 95 ? -19.679 -5.233 7.168 1.00 95.25 95 PRO A O 1
ATOM 731 N N . GLU A 1 96 ? -20.566 -3.963 8.791 1.00 96.00 96 GLU A N 1
ATOM 732 C CA . GLU A 1 96 ? -20.729 -2.738 7.996 1.00 96.00 96 GLU A CA 1
ATOM 733 C C . GLU A 1 96 ? -19.471 -1.853 7.999 1.00 96.00 96 GLU A C 1
ATOM 735 O O . GLU A 1 96 ? -19.458 -0.769 7.409 1.00 96.00 96 GLU A O 1
ATOM 740 N N . SER A 1 97 ? -18.393 -2.286 8.662 1.00 97.25 97 SER A N 1
ATOM 741 C CA . SER A 1 97 ? -17.129 -1.562 8.633 1.00 97.25 97 SER A CA 1
ATOM 742 C C . SER A 1 97 ? -16.513 -1.558 7.230 1.00 97.25 97 SER A C 1
ATOM 744 O O . SER A 1 97 ? -16.822 -2.364 6.351 1.00 97.25 97 SER A O 1
ATOM 746 N N . ARG A 1 98 ? -15.520 -0.690 7.020 1.00 97.38 98 ARG A N 1
ATOM 747 C CA . ARG A 1 98 ? -14.765 -0.640 5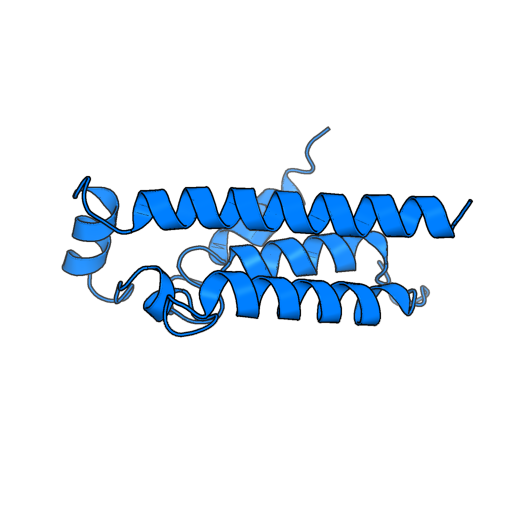.759 1.00 97.38 98 ARG A CA 1
ATOM 748 C C . ARG A 1 98 ? -13.770 -1.791 5.580 1.00 97.38 98 ARG A C 1
ATOM 750 O O . ARG A 1 98 ? -12.902 -1.716 4.710 1.00 97.38 98 ARG A O 1
ATOM 757 N N . ARG A 1 99 ? -13.855 -2.862 6.373 1.00 97.19 99 ARG A N 1
ATOM 758 C CA . ARG A 1 99 ? -12.951 -4.009 6.248 1.00 97.19 99 ARG A CA 1
ATOM 759 C C . ARG A 1 99 ? -13.081 -4.695 4.892 1.00 97.19 99 ARG A C 1
ATOM 761 O O . ARG A 1 99 ? -12.057 -5.026 4.297 1.00 97.19 99 ARG A O 1
ATOM 768 N N . GLU A 1 100 ? -14.301 -4.861 4.384 1.00 97.69 100 GLU A N 1
ATOM 769 C CA . GLU A 1 100 ? -14.514 -5.431 3.050 1.00 97.69 100 GLU A CA 1
ATOM 770 C C . GLU A 1 100 ? -13.910 -4.536 1.961 1.00 97.69 100 GLU A C 1
ATOM 772 O O . GLU A 1 100 ? -13.175 -5.025 1.105 1.00 97.69 100 GLU A O 1
ATOM 777 N N . LEU A 1 101 ? -14.102 -3.216 2.066 1.00 97.81 101 LEU A N 1
ATOM 778 C CA . LEU A 1 101 ? -13.460 -2.248 1.177 1.00 97.81 101 LEU A CA 1
ATOM 779 C C . LEU A 1 101 ? -11.928 -2.378 1.206 1.00 97.81 101 LEU A C 1
ATOM 781 O O . LEU A 1 101 ? -11.292 -2.326 0.158 1.00 97.81 101 LEU A O 1
ATOM 785 N N . CYS A 1 102 ? -11.311 -2.562 2.380 1.00 97.81 102 CYS A N 1
ATOM 786 C CA . CYS A 1 102 ? -9.865 -2.781 2.466 1.00 97.81 102 CYS A CA 1
ATOM 787 C C . CYS A 1 102 ? -9.423 -4.045 1.713 1.00 97.81 102 CYS A C 1
ATOM 789 O O . CYS A 1 102 ? -8.389 -4.013 1.047 1.00 97.81 102 CYS A O 1
ATOM 791 N N . VAL A 1 103 ? -10.186 -5.139 1.797 1.00 97.75 103 VAL A N 1
ATOM 792 C CA . VAL A 1 103 ? -9.891 -6.385 1.069 1.00 97.75 103 VAL A CA 1
ATOM 793 C C . VAL A 1 103 ? -10.044 -6.183 -0.440 1.00 97.75 103 VAL A C 1
ATOM 795 O O . VAL A 1 103 ? -9.153 -6.569 -1.196 1.00 97.75 103 VAL A O 1
ATOM 798 N N . GLN A 1 104 ? -11.126 -5.532 -0.872 1.00 98.38 104 GLN A N 1
ATOM 799 C CA . GLN A 1 104 ? -11.371 -5.210 -2.281 1.00 98.38 104 GLN A CA 1
ATOM 800 C C . GLN A 1 104 ? -10.258 -4.324 -2.850 1.00 98.38 104 GLN A C 1
ATOM 802 O O . GLN A 1 104 ? -9.659 -4.670 -3.863 1.00 98.38 104 GLN A O 1
ATOM 807 N N . LEU A 1 105 ? -9.881 -3.256 -2.139 1.00 98.50 105 LEU A N 1
ATOM 808 C CA . LEU A 1 105 ? -8.815 -2.345 -2.559 1.00 98.50 105 LEU A CA 1
ATOM 809 C C . LEU A 1 105 ? -7.461 -3.054 -2.725 1.00 98.50 105 LEU A C 1
ATOM 811 O O . LEU A 1 105 ? -6.706 -2.721 -3.637 1.00 98.50 105 LEU A O 1
ATOM 815 N N . VAL A 1 106 ? -7.137 -4.027 -1.863 1.00 98.25 106 VAL A N 1
ATOM 816 C CA . VAL A 1 106 ? -5.931 -4.857 -2.029 1.00 98.25 106 VAL A CA 1
ATOM 817 C C . VAL A 1 106 ? -6.006 -5.662 -3.328 1.00 98.25 106 VAL A C 1
ATOM 819 O O . VAL A 1 106 ? -5.019 -5.705 -4.062 1.00 98.25 106 VAL A O 1
ATOM 822 N N . GLY A 1 107 ? -7.159 -6.266 -3.626 1.00 98.44 107 GLY A N 1
ATOM 823 C CA . GLY A 1 107 ? -7.390 -7.021 -4.860 1.00 98.44 107 GLY A CA 1
ATOM 824 C C . GLY A 1 107 ? -7.289 -6.155 -6.116 1.00 98.44 107 GLY A C 1
ATOM 825 O O . GLY A 1 107 ? -6.513 -6.476 -7.015 1.00 98.44 107 GLY A O 1
ATOM 826 N N . ASP A 1 108 ? -7.997 -5.027 -6.147 1.00 98.56 108 ASP A N 1
ATOM 827 C CA . ASP A 1 108 ? -8.000 -4.086 -7.274 1.00 98.56 108 ASP A CA 1
ATOM 828 C C . ASP A 1 108 ? -6.596 -3.545 -7.555 1.00 98.56 108 ASP A C 1
ATOM 830 O O . ASP A 1 108 ? -6.149 -3.458 -8.703 1.00 98.56 108 ASP A O 1
ATOM 834 N N . PHE A 1 109 ? -5.859 -3.214 -6.493 1.00 98.62 109 PHE A N 1
ATOM 835 C CA . PHE A 1 109 ? -4.500 -2.720 -6.633 1.00 98.62 109 PHE A CA 1
ATOM 836 C C . PHE A 1 109 ? -3.520 -3.810 -7.076 1.00 98.62 109 PHE A C 1
ATOM 838 O O . PHE A 1 109 ? -2.651 -3.546 -7.910 1.00 98.62 109 PHE A O 1
ATOM 845 N N . ALA A 1 110 ? -3.669 -5.040 -6.574 1.00 98.31 110 ALA A N 1
ATOM 846 C CA . ALA A 1 110 ? -2.880 -6.182 -7.027 1.00 98.31 110 ALA A CA 1
ATOM 847 C C . ALA A 1 110 ? -3.140 -6.503 -8.508 1.00 98.31 110 ALA A C 1
ATOM 849 O O . ALA A 1 110 ? -2.194 -6.770 -9.249 1.00 98.31 110 ALA A O 1
ATOM 850 N N . TYR A 1 111 ? -4.394 -6.406 -8.959 1.00 98.56 111 TYR A N 1
ATOM 851 C CA . TYR A 1 111 ? -4.749 -6.550 -10.370 1.00 98.56 111 TYR A CA 1
ATOM 852 C C . TYR A 1 111 ? -4.057 -5.483 -11.228 1.00 98.56 111 TYR A C 1
ATOM 854 O O . TYR A 1 111 ? -3.380 -5.802 -12.205 1.00 98.56 111 TYR A O 1
ATOM 862 N N . ALA A 1 112 ? -4.147 -4.210 -10.828 1.00 98.31 112 ALA A N 1
ATOM 863 C CA . ALA A 1 112 ? -3.499 -3.119 -11.552 1.00 98.31 112 ALA A CA 1
ATOM 864 C C . ALA A 1 112 ? -1.965 -3.245 -11.595 1.00 98.31 112 ALA A C 1
ATOM 866 O O . ALA A 1 112 ? -1.335 -2.865 -12.585 1.00 98.31 112 ALA A O 1
ATOM 867 N N . LEU A 1 113 ? -1.360 -3.781 -10.532 1.00 98.19 113 LEU A N 1
ATOM 868 C CA . LEU A 1 113 ? 0.060 -4.111 -10.493 1.00 98.19 113 LEU A CA 1
ATOM 869 C C . LEU A 1 113 ? 0.409 -5.203 -11.511 1.00 98.19 113 LEU A C 1
ATOM 871 O O . LEU A 1 113 ? 1.346 -5.009 -12.284 1.00 98.19 113 LEU A O 1
ATOM 875 N N . GLY A 1 114 ? -0.362 -6.293 -11.560 1.00 98.00 114 GLY A N 1
ATOM 876 C CA . GLY A 1 114 ? -0.200 -7.353 -12.562 1.00 98.00 114 GLY A CA 1
ATOM 877 C C . GLY A 1 114 ? -0.250 -6.807 -13.990 1.00 98.00 114 GLY A C 1
ATOM 878 O O . GLY A 1 114 ? 0.698 -6.974 -14.749 1.00 98.00 114 GLY A O 1
ATOM 879 N N . GLU A 1 115 ? -1.274 -6.013 -14.307 1.00 98.06 115 GLU A N 1
ATOM 880 C CA . GLU A 1 115 ? -1.430 -5.349 -15.609 1.00 98.06 115 GLU A CA 1
ATOM 881 C C . GLU A 1 115 ? -0.242 -4.457 -15.999 1.00 98.06 115 GLU A C 1
ATOM 883 O O . GLU A 1 115 ? 0.085 -4.314 -17.180 1.00 98.06 115 GLU A O 1
ATOM 888 N N . ILE A 1 116 ? 0.384 -3.783 -15.029 1.00 96.69 116 ILE A N 1
ATOM 889 C CA . ILE A 1 116 ? 1.582 -2.978 -15.285 1.00 96.69 116 ILE A CA 1
ATOM 890 C C . I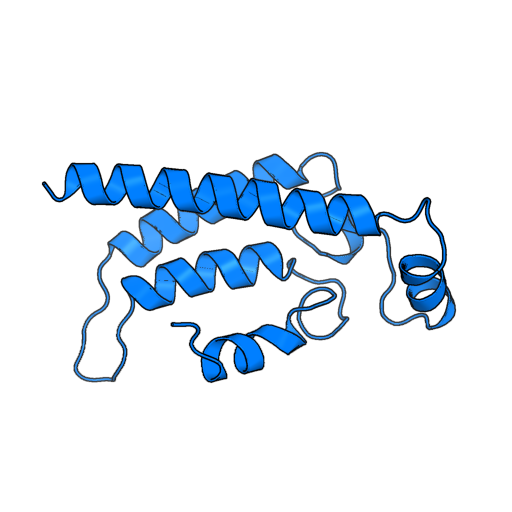LE A 1 116 ? 2.775 -3.878 -15.599 1.00 96.69 116 ILE A C 1
ATOM 892 O O . ILE A 1 116 ? 3.523 -3.563 -16.525 1.00 96.69 116 ILE A O 1
ATOM 896 N N . LEU A 1 117 ? 2.968 -4.942 -14.819 1.00 96.31 117 LEU A N 1
ATOM 897 C CA . LEU A 1 117 ? 4.098 -5.851 -14.973 1.00 96.31 117 LEU A CA 1
ATOM 898 C C . LEU A 1 117 ? 4.008 -6.636 -16.283 1.00 96.31 117 LEU A C 1
ATOM 900 O O . LEU A 1 117 ? 5.012 -6.724 -16.983 1.00 96.31 117 LEU A O 1
ATOM 904 N N . ASP A 1 118 ? 2.821 -7.102 -16.669 1.00 97.12 118 ASP A N 1
ATOM 905 C CA . ASP A 1 118 ? 2.607 -7.800 -17.941 1.00 97.12 118 ASP A CA 1
ATOM 906 C C . ASP A 1 118 ? 2.923 -6.889 -19.134 1.00 97.12 118 ASP A C 1
ATOM 908 O O . ASP A 1 118 ? 3.705 -7.251 -20.014 1.00 97.12 118 ASP A O 1
ATOM 912 N N . LYS A 1 119 ? 2.422 -5.645 -19.115 1.00 96.12 119 LYS A N 1
ATOM 913 C CA . LYS A 1 119 ? 2.734 -4.638 -20.148 1.00 96.12 119 LYS A CA 1
ATOM 914 C C . LYS A 1 119 ? 4.210 -4.268 -20.197 1.00 96.12 119 LYS A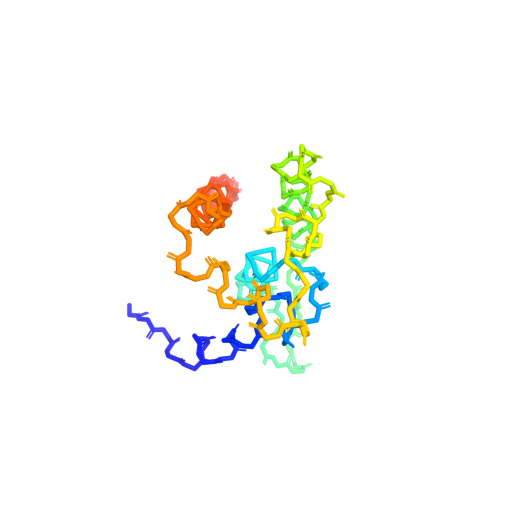 C 1
ATOM 916 O O . LYS A 1 119 ? 4.683 -3.812 -21.236 1.00 96.12 119 LYS A O 1
ATOM 921 N N . GLU A 1 120 ? 4.922 -4.362 -19.079 1.00 95.31 120 GLU A N 1
ATOM 922 C CA . GLU A 1 120 ? 6.364 -4.135 -19.055 1.00 95.31 120 GLU A CA 1
ATOM 923 C C . GLU A 1 120 ? 7.115 -5.336 -19.634 1.00 95.31 120 GLU A C 1
ATOM 925 O O . GLU A 1 120 ? 7.973 -5.154 -20.491 1.00 95.31 120 GLU A O 1
ATOM 930 N N . ALA A 1 121 ? 6.731 -6.557 -19.258 1.00 93.06 121 ALA A N 1
ATOM 931 C CA . ALA A 1 121 ? 7.316 -7.783 -19.787 1.00 93.06 121 ALA A CA 1
ATOM 932 C C . ALA A 1 121 ? 7.114 -7.924 -21.306 1.00 93.06 121 ALA A C 1
ATOM 934 O O . ALA A 1 121 ? 7.964 -8.484 -21.991 1.00 93.06 121 ALA A O 1
ATOM 935 N N . GLU A 1 122 ? 6.013 -7.406 -21.856 1.00 94.81 122 GLU A N 1
ATOM 936 C CA . GLU A 1 122 ? 5.792 -7.325 -23.305 1.00 94.81 122 GLU A CA 1
ATOM 937 C C . GLU A 1 122 ? 6.720 -6.333 -24.014 1.00 94.81 122 GLU A C 1
ATOM 939 O O . GLU A 1 122 ? 7.054 -6.557 -25.172 1.00 94.81 122 GLU A O 1
ATOM 944 N N . ARG A 1 123 ? 7.141 -5.251 -23.346 1.00 90.50 123 ARG A N 1
ATOM 945 C CA . ARG A 1 123 ? 8.074 -4.254 -23.909 1.00 90.50 123 ARG A CA 1
ATOM 946 C C . ARG A 1 123 ? 9.517 -4.740 -23.934 1.00 90.50 123 ARG A C 1
ATOM 948 O O . ARG A 1 123 ? 10.309 -4.206 -24.702 1.00 90.50 123 ARG A O 1
ATOM 955 N N . ASP A 1 124 ? 9.840 -5.690 -23.063 1.00 85.56 124 ASP A N 1
ATOM 956 C CA . ASP A 1 124 ? 11.166 -6.297 -22.953 1.00 85.56 124 ASP A CA 1
ATOM 957 C C . ASP A 1 124 ? 11.381 -7.463 -23.936 1.00 85.56 124 ASP A C 1
ATOM 959 O O . ASP A 1 124 ? 12.493 -7.988 -24.021 1.00 85.56 124 ASP A O 1
ATOM 963 N N . LYS A 1 125 ? 10.334 -7.868 -24.668 1.00 76.69 125 LYS A N 1
ATOM 964 C CA . LYS A 1 125 ? 10.409 -8.816 -25.790 1.00 76.69 125 LYS A CA 1
ATOM 965 C C . LYS A 1 125 ? 10.789 -8.100 -27.083 1.00 76.69 125 LYS A C 1
ATOM 967 O O . LYS A 1 125 ? 11.558 -8.712 -27.855 1.00 76.69 125 LYS A O 1
#

pLDDT: mean 96.31, std 4.85, range [56.06, 98.69]

Radius of gyration: 16.02 Å; Cα contacts (8 Å, |Δi|>4): 138; chains: 1; bounding box: 48×32×47 Å

Sequence (125 aa):
MVNEEVIKAMGAFGGGIASTGRVCGALVGGVALVSSIYSRGNLNEKEDPKMWRLGYKLTKIFETLTQPYGGINCREIAQVDWKSKEATQEFYENPESRRELCVQLVGDFAYALGEILDKEAERDK

Solvent-accessible surface area (backbone atoms only — not comparable to full-atom values): 6844 Å² total; per-residue (Å²): 135,84,62,64,69,60,54,60,71,52,57,48,23,48,54,10,64,64,36,69,27,38,54,26,30,59,62,54,50,54,40,48,53,44,39,73,74,25,47,49,92,50,92,90,49,75,54,43,72,61,31,60,57,51,38,50,54,51,50,53,49,50,42,60,75,24,48,91,35,76,36,59,29,25,23,48,56,50,70,36,56,54,82,39,67,66,46,46,48,45,43,75,70,41,88,86,32,43,52,63,58,54,54,50,51,44,50,56,50,52,50,54,48,49,58,51,51,54,60,48,58,61,70,76,107